Protein AF-0000000066264126 (afdb_homodimer)

Nearest PDB structures (foldseek):
  5tbf-assembly1_A  TM=3.995E-01  e=5.299E+00  Vibrio cholerae

Organism: Lycosa singoriensis (NCBI:txid434756)

Foldseek 3Di:
DPPPPPPPPPPPCVPPPPPQDDDPRHGADEFFDWCQPPQPRHDPQWGWAKDFDDDPRDTDGMITTTHGPPDDDDDDD/DPPPPPPPDDDPCVPPPPPQDDDPRHGADEFFDWCQPPQPRHDPQWGWAKDFDDDPRDTPGMITTTHGPPDDDDDDD

pLDDT: mean 81.31, std 22.81, range [33.41, 98.0]

InterPro domains:
  IPR019553 Spider toxin CSTX, Knottin scaffold [PF10530] (16-76)

Solvent-accessible surface area (backbone atoms only — not comparable to full-atom values): 9080 Å² total; per-residue (Å²): 136,86,78,76,77,74,75,75,74,77,60,76,47,72,46,67,27,68,68,65,41,68,56,97,87,35,76,19,39,43,80,58,33,76,20,69,92,42,56,84,37,36,30,90,76,38,36,54,46,48,24,36,28,27,42,93,90,37,78,77,48,69,51,20,25,10,32,53,62,73,55,44,62,40,67,59,133,128,90,71,80,75,78,80,72,82,94,60,81,50,72,48,64,32,69,69,66,40,67,56,97,87,35,77,20,38,45,80,60,33,77,20,69,90,42,55,83,36,36,30,89,73,38,34,56,45,48,24,37,27,27,41,95,91,36,79,76,48,70,52,21,25,11,32,53,63,72,55,43,61,42,67,58,132

Secondary structure (DSSP, 8-state):
--------------------EEETTEEEB-TT-B-TT-TT-BPTTEEEEEEEEEETTEEEEEEEEEEETTEEEEE--/--------------------EEETTEEEB-TT-B-TT-TT-BPTTEEEEEEEEEETTEEEEEEEEEEETTEEEEE--

Radius of gyration: 21.74 Å; Cα contacts (8 Å, |Δi|>4): 310; chains: 2; bounding box: 27×79×47 Å

Sequence (154 aa):
MKLMIFTGLVLFAIVSL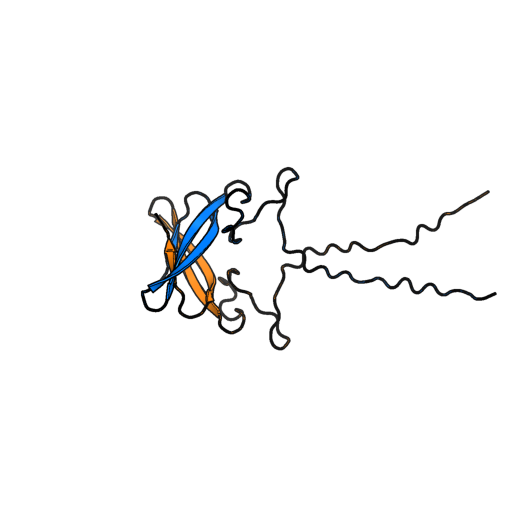IEAQAENGKPCLPEYKVCTHAPGNCCSDLVCDCYGRYKSGAQIGRNCFCLQKGVIYKRENMKLMIFTGLVLFAIVSLIEAQAENGKPCLPEYKVCTHAPGNCCSDLVCDCYGRYKSGAQIGRNCFCLQKGVIYKREN

Structure (mmCIF, N/CA/C/O backbone):
data_AF-0000000066264126-model_v1
#
loop_
_entity.id
_entity.type
_entity.pdbx_description
1 polymer U8-lycotoxin-Ls1o
#
loop_
_atom_site.group_PDB
_atom_site.id
_atom_site.type_symbol
_atom_site.label_atom_id
_atom_site.label_alt_id
_atom_site.label_comp_id
_atom_site.label_asym_id
_atom_site.label_entity_id
_atom_site.label_seq_id
_atom_site.pdbx_PDB_ins_code
_atom_site.Cartn_x
_atom_site.Cartn_y
_atom_site.Cartn_z
_atom_site.occupancy
_atom_site.B_iso_or_equiv
_atom_site.auth_seq_id
_atom_site.auth_comp_id
_atom_site.auth_asym_id
_atom_site.auth_atom_id
_atom_site.pdbx_PDB_model_num
ATOM 1 N N . MET A 1 1 ? -7.297 52.031 30.672 1 35.75 1 MET A N 1
ATOM 2 C CA . MET A 1 1 ? -7.48 51.344 29.406 1 35.75 1 MET A CA 1
ATOM 3 C C . MET A 1 1 ? -6.945 49.906 29.484 1 35.75 1 MET A C 1
ATOM 5 O O . MET A 1 1 ? -6 49.625 30.234 1 35.75 1 MET A O 1
ATOM 9 N N . LYS A 1 2 ? -7.992 48.906 29.25 1 51.97 2 LYS A N 1
ATOM 10 C CA . LYS A 1 2 ? -8.141 47.469 28.984 1 51.97 2 LYS A CA 1
ATOM 11 C C . LYS A 1 2 ? -7.102 46.969 27.969 1 51.97 2 LYS A C 1
ATOM 13 O O . LYS A 1 2 ? -7.16 47.344 26.797 1 51.97 2 LYS A O 1
ATOM 18 N N . LEU A 1 3 ? -5.867 46.938 28.359 1 47.69 3 LEU A N 1
ATOM 19 C CA . LEU A 1 3 ? -4.891 46.25 27.516 1 47.69 3 LEU A CA 1
ATOM 20 C C . LEU A 1 3 ? -5.336 44.812 27.219 1 47.69 3 LEU A C 1
ATOM 22 O O . LEU A 1 3 ? -5.547 44.031 28.141 1 47.69 3 LEU A O 1
ATOM 26 N N . MET A 1 4 ? -6.172 44.688 26.125 1 40.56 4 MET A N 1
ATOM 27 C CA . MET A 1 4 ? -6.598 43.469 25.469 1 40.56 4 MET A CA 1
ATOM 28 C C . MET A 1 4 ? -5.391 42.625 25.047 1 40.56 4 MET A C 1
ATOM 30 O O . MET A 1 4 ? -4.551 43.094 24.281 1 40.56 4 MET A O 1
ATOM 34 N N . ILE A 1 5 ? -4.734 41.906 25.938 1 49.03 5 ILE A N 1
ATOM 35 C CA . ILE A 1 5 ? -3.785 40.844 25.594 1 49.03 5 ILE A CA 1
ATOM 36 C C . ILE A 1 5 ? -4.43 39.875 24.609 1 49.03 5 ILE A C 1
ATOM 38 O O . ILE A 1 5 ? -5.41 39.188 24.953 1 49.03 5 ILE A O 1
ATOM 42 N N . PHE A 1 6 ? -4.57 40.281 23.328 1 42.06 6 PHE A N 1
ATOM 43 C CA . PHE A 1 6 ? -4.949 39.312 22.312 1 42.06 6 PHE A CA 1
ATOM 44 C C . PHE A 1 6 ? -3.979 38.125 22.312 1 42.06 6 PHE A C 1
ATOM 46 O O . PHE A 1 6 ? -2.789 38.312 22.031 1 42.06 6 PHE A O 1
ATOM 53 N N . THR A 1 7 ? -4.07 37.219 23.25 1 46.75 7 THR A N 1
ATOM 54 C CA . THR A 1 7 ? -3.457 35.906 23.078 1 46.75 7 THR A CA 1
ATOM 55 C C . THR A 1 7 ? -3.734 35.312 21.688 1 46.75 7 THR A C 1
ATOM 57 O O . THR A 1 7 ? -4.891 35.25 21.266 1 46.75 7 THR A O 1
ATOM 60 N N . GLY A 1 8 ? -2.994 35.781 20.719 1 40.78 8 GLY A N 1
ATOM 61 C CA . GLY A 1 8 ? -2.891 35.094 19.453 1 40.78 8 GLY A CA 1
ATOM 62 C C . GLY A 1 8 ? -2.83 33.562 19.609 1 40.78 8 GLY A C 1
ATOM 63 O O . GLY A 1 8 ? -1.854 33.031 20.141 1 40.78 8 GLY A O 1
ATOM 64 N N . LEU A 1 9 ? -3.949 32.938 20.016 1 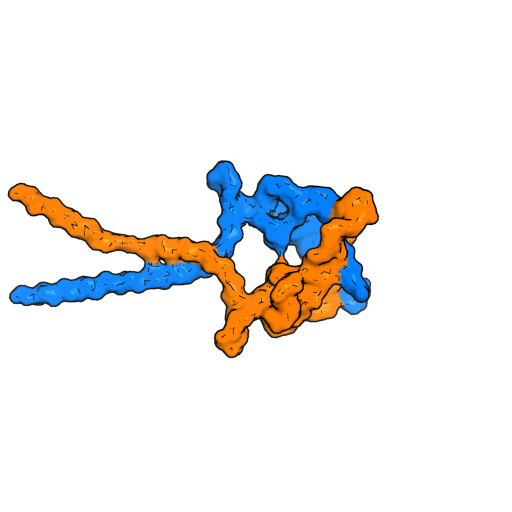43.16 9 LEU A N 1
ATOM 65 C CA . LEU A 1 9 ? -4.051 31.469 19.953 1 43.16 9 LEU A CA 1
ATOM 66 C C . LEU A 1 9 ? -3.541 30.953 18.625 1 43.16 9 LEU A C 1
ATOM 68 O O . LEU A 1 9 ? -4.121 31.234 17.578 1 43.16 9 LEU A O 1
ATOM 72 N N . VAL A 1 10 ? -2.225 30.812 18.453 1 43.12 10 VAL A N 1
ATOM 73 C CA . VAL A 1 10 ? -1.663 29.969 17.406 1 43.12 10 VAL A CA 1
ATOM 74 C C . VAL A 1 10 ? -2.42 28.641 17.344 1 43.12 10 VAL A C 1
ATOM 76 O O . VAL A 1 10 ? -2.357 27.844 18.281 1 43.12 10 VAL A O 1
ATOM 79 N N . LEU A 1 11 ? -3.713 28.562 16.906 1 40.41 11 LEU A N 1
ATOM 80 C CA . LEU A 1 11 ? -4.301 27.281 16.547 1 40.41 11 LEU A CA 1
ATOM 81 C C . LEU A 1 11 ? -3.363 26.484 15.641 1 40.41 11 LEU A C 1
ATOM 83 O O . LEU A 1 11 ? -3.039 26.922 14.531 1 40.41 11 LEU A O 1
ATOM 87 N N . PHE A 1 12 ? -2.463 25.656 16.234 1 40.59 12 PHE A N 1
ATOM 88 C CA . PHE A 1 12 ? -1.687 24.578 15.625 1 40.59 12 PHE A CA 1
ATOM 89 C C . PHE A 1 12 ? -2.574 23.703 14.75 1 40.59 12 PHE A C 1
ATOM 91 O O .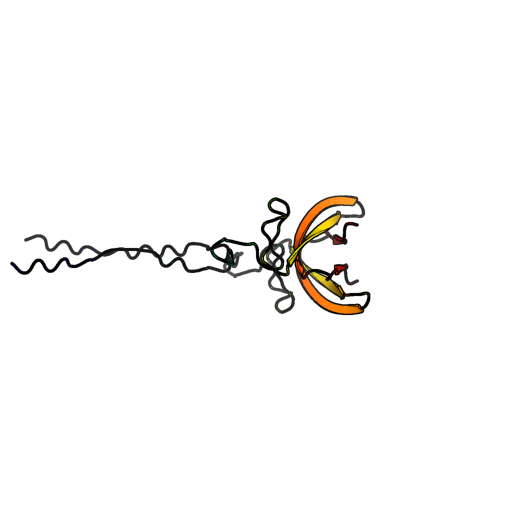 PHE A 1 12 ? -3.312 22.859 15.258 1 40.59 12 PHE A O 1
ATOM 98 N N . ALA A 1 13 ? -3.17 24.203 13.719 1 38.22 13 ALA A N 1
ATOM 99 C CA . ALA A 1 13 ? -3.766 23.281 12.75 1 38.22 13 ALA A CA 1
ATOM 100 C C . ALA A 1 13 ? -2.779 22.188 12.367 1 38.22 13 ALA A C 1
ATOM 102 O O . ALA A 1 13 ? -1.895 22.406 11.539 1 38.22 13 ALA A O 1
ATOM 103 N N . ILE A 1 14 ? -2.328 21.391 13.289 1 41.22 14 ILE A N 1
ATOM 104 C CA . ILE A 1 14 ? -1.631 20.156 12.945 1 41.22 14 ILE A CA 1
ATOM 105 C C . ILE A 1 14 ? -2.428 19.391 11.891 1 41.22 14 ILE A C 1
ATOM 107 O O . ILE A 1 14 ? -3.383 18.688 12.219 1 41.22 14 ILE A O 1
ATOM 111 N N . VAL A 1 15 ? -3.094 19.938 10.836 1 42.69 15 VAL A N 1
ATOM 112 C CA . VAL A 1 15 ? -3.83 19.188 9.836 1 42.69 15 VAL A CA 1
ATOM 113 C C . VAL A 1 15 ? -3.02 17.953 9.422 1 42.69 15 VAL A C 1
ATOM 115 O O . VAL A 1 15 ? -1.788 17.969 9.484 1 42.69 15 VAL A O 1
ATOM 118 N N . SER A 1 16 ? -3.41 16.719 9.641 1 43.97 16 SER A N 1
ATOM 119 C CA . SER A 1 16 ? -3.193 15.383 9.102 1 43.97 16 SER A CA 1
ATOM 120 C C . SER A 1 16 ? -3.049 15.414 7.582 1 43.97 16 SER A C 1
ATOM 122 O O . SER A 1 16 ? -4.035 15.266 6.855 1 43.97 16 SER A O 1
ATOM 124 N N . LEU A 1 17 ? -2.25 16.203 6.902 1 43.84 17 LEU A N 1
ATOM 125 C CA . LEU A 1 17 ? -2.193 16.312 5.445 1 43.84 17 LEU A CA 1
ATOM 126 C C . LE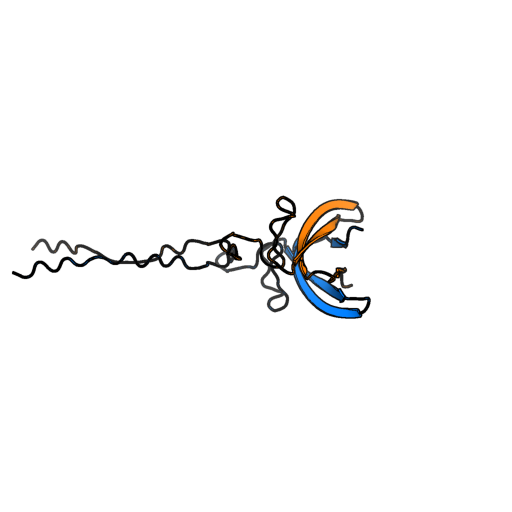U A 1 17 ? -1.866 14.969 4.812 1 43.84 17 LEU A C 1
ATOM 128 O O . LEU A 1 17 ? -0.837 14.367 5.125 1 43.84 17 LEU A O 1
ATOM 132 N N . ILE A 1 18 ? -2.877 14.109 4.57 1 50.56 18 ILE A N 1
ATOM 133 C CA . ILE A 1 18 ? -2.684 13.016 3.625 1 50.56 18 ILE A CA 1
ATOM 134 C C . ILE A 1 18 ? -1.767 13.469 2.492 1 50.56 18 ILE A C 1
ATOM 136 O O . ILE A 1 18 ? -2.033 14.484 1.837 1 50.56 18 ILE A O 1
ATOM 140 N N . GLU A 1 19 ? -0.481 13.234 2.559 1 57.78 19 GLU A N 1
ATOM 141 C CA . GLU A 1 19 ? 0.495 13.727 1.591 1 57.78 19 GLU A CA 1
ATOM 142 C C . GLU A 1 19 ? 0.015 13.508 0.16 1 57.78 19 GLU A C 1
ATOM 144 O O . GLU A 1 19 ? 0.075 12.383 -0.353 1 57.78 19 GLU A O 1
ATOM 149 N N . ALA A 1 20 ? -1.099 14.203 -0.249 1 68.19 20 ALA A N 1
ATOM 150 C CA . ALA A 1 20 ? -1.317 14.266 -1.691 1 68.19 20 ALA A CA 1
ATOM 151 C C . ALA A 1 20 ? -0.122 14.898 -2.398 1 68.19 20 ALA A C 1
ATOM 153 O O . ALA A 1 20 ? 0.32 15.984 -2.031 1 68.19 20 ALA A O 1
ATOM 154 N N . GLN A 1 21 ? 0.655 14.188 -3.119 1 78.19 21 GLN A N 1
ATOM 155 C CA . GLN A 1 21 ? 1.68 14.703 -4.02 1 78.19 21 GLN A CA 1
ATOM 156 C C . GLN A 1 21 ? 1.053 15.414 -5.219 1 78.19 21 GLN A C 1
ATOM 158 O O . GLN A 1 21 ? -0.085 15.117 -5.59 1 78.19 21 GLN A O 1
ATOM 163 N N . ALA A 1 22 ? 1.603 16.516 -5.602 1 86.56 22 ALA A N 1
ATOM 164 C CA . ALA A 1 22 ? 1.075 17.25 -6.75 1 86.56 22 ALA A CA 1
ATOM 165 C C . ALA A 1 22 ? 2.074 17.25 -7.902 1 86.56 22 ALA A C 1
ATOM 167 O O . ALA A 1 22 ? 3.281 17.375 -7.688 1 86.56 22 ALA A O 1
ATOM 168 N N . GLU A 1 23 ? 1.504 17.031 -9.117 1 86.75 23 GLU A N 1
ATOM 169 C CA . GLU A 1 23 ? 2.254 17.125 -10.367 1 86.75 23 GLU A CA 1
ATOM 170 C C . GLU A 1 23 ? 1.569 18.078 -11.352 1 86.75 23 GLU A C 1
ATOM 172 O O . GLU A 1 23 ? 0.395 17.891 -11.68 1 86.75 23 GLU A O 1
ATOM 177 N N . ASN A 1 24 ? 2.408 19.031 -11.867 1 89.44 24 ASN A N 1
ATOM 178 C CA . ASN A 1 24 ? 1.899 20 -12.836 1 89.44 24 ASN A CA 1
ATOM 179 C C . ASN A 1 24 ? 0.662 20.719 -12.312 1 89.44 24 ASN A C 1
ATOM 181 O O . ASN A 1 24 ? -0.324 20.875 -13.031 1 89.44 24 ASN A O 1
ATOM 185 N N . GLY A 1 25 ? 0.591 20.969 -11.016 1 88.06 25 GLY A N 1
ATOM 186 C CA . GLY A 1 25 ? -0.465 21.734 -10.383 1 88.06 25 GLY A CA 1
ATOM 187 C C . GLY A 1 25 ? -1.664 20.906 -9.984 1 88.06 25 GLY A C 1
ATOM 188 O O . GLY A 1 25 ? -2.635 21.406 -9.43 1 88.06 25 GLY A O 1
ATOM 189 N N . LYS A 1 26 ? -1.638 19.812 -10.352 1 91.81 26 LYS A N 1
ATOM 190 C CA . LYS A 1 26 ? -2.768 18.953 -10.008 1 91.81 26 LYS A CA 1
ATOM 191 C C . LYS A 1 26 ? -2.367 17.906 -8.992 1 91.81 26 LYS A C 1
ATOM 193 O O . LYS A 1 26 ? -1.281 17.328 -9.078 1 91.81 26 LYS A O 1
ATOM 198 N N . PRO A 1 27 ? -3.152 17.828 -7.938 1 92.69 27 PRO A N 1
ATOM 199 C CA . PRO A 1 27 ? -2.875 16.719 -7.012 1 92.69 27 PRO A CA 1
ATOM 200 C C . PRO A 1 27 ? -2.939 15.359 -7.688 1 92.69 27 PRO A C 1
ATOM 202 O O . PRO A 1 27 ? -3.766 15.141 -8.578 1 92.69 27 PRO A O 1
ATOM 205 N N . CYS A 1 28 ? -1.941 14.438 -7.387 1 96.19 28 CYS A N 1
ATOM 206 C CA . CYS A 1 28 ? -1.934 13.062 -7.859 1 96.19 28 CYS A CA 1
ATOM 207 C C . CYS A 1 28 ? -1.618 12.094 -6.723 1 96.19 28 CYS A C 1
ATOM 209 O O . CYS A 1 28 ? -1.124 12.508 -5.672 1 96.19 28 CYS A O 1
ATOM 211 N N . LEU A 1 29 ? -2.031 10.859 -6.875 1 94.75 29 LEU A N 1
ATOM 212 C CA . LEU A 1 29 ? -1.742 9.828 -5.887 1 94.75 29 LEU A CA 1
ATOM 213 C C . LEU A 1 29 ? -0.328 9.281 -6.066 1 94.75 29 LEU A C 1
ATOM 215 O O . LEU A 1 29 ? 0.028 8.82 -7.152 1 94.75 29 LEU A O 1
ATOM 219 N N . PRO A 1 30 ? 0.516 9.383 -5 1 94.38 30 PRO A N 1
ATOM 220 C CA . PRO A 1 30 ? 1.879 8.859 -5.09 1 94.38 30 PRO A CA 1
ATOM 221 C C . PRO A 1 30 ? 1.923 7.332 -5.086 1 94.38 30 PRO A C 1
ATOM 223 O O . PRO A 1 30 ? 0.885 6.68 -4.941 1 94.38 30 PRO A O 1
ATOM 226 N N . GLU A 1 31 ? 3.133 6.824 -5.234 1 95.06 31 GLU A N 1
ATOM 227 C CA . GLU A 1 31 ? 3.355 5.383 -5.297 1 95.06 31 GLU A CA 1
ATOM 228 C C . GLU A 1 31 ? 2.83 4.688 -4.043 1 95.06 31 GLU A C 1
ATOM 230 O O . GLU A 1 31 ? 3.006 5.191 -2.93 1 95.06 31 GLU A O 1
ATOM 235 N N . TYR A 1 32 ? 2.164 3.566 -4.211 1 95.81 32 TYR A N 1
ATOM 236 C CA . TYR A 1 32 ? 1.636 2.641 -3.217 1 95.81 32 TYR A CA 1
ATOM 237 C C . TYR A 1 32 ? 0.301 3.131 -2.67 1 95.81 32 TYR A C 1
ATOM 239 O O . TYR A 1 32 ? -0.347 2.436 -1.882 1 95.81 32 TYR A O 1
ATOM 247 N N . LYS A 1 33 ? -0.016 4.316 -3.07 1 94.69 33 LYS A N 1
ATOM 248 C CA . LYS A 1 33 ? -1.319 4.781 -2.607 1 94.69 33 LYS A CA 1
ATOM 249 C C . LYS A 1 33 ? -2.451 4.004 -3.271 1 94.69 33 LYS A C 1
ATOM 251 O O . LYS A 1 33 ? -2.336 3.598 -4.43 1 94.69 33 LYS A O 1
ATOM 256 N N . VAL A 1 34 ? -3.447 3.846 -2.404 1 96.06 34 VAL A N 1
ATOM 257 C CA . VAL A 1 34 ? -4.617 3.137 -2.916 1 96.06 34 VAL A CA 1
ATOM 258 C C . VAL A 1 34 ? -5.324 3.994 -3.963 1 96.06 34 VAL A C 1
ATOM 260 O O . VAL A 1 34 ? -5.555 5.188 -3.744 1 96.06 34 VAL A O 1
ATOM 263 N N . CYS A 1 35 ? -5.629 3.352 -5.082 1 97.12 35 CYS A N 1
ATOM 264 C CA . CYS A 1 35 ? -6.258 4.082 -6.176 1 97.12 35 CYS A CA 1
ATOM 265 C C . CYS A 1 35 ? -7.555 3.406 -6.605 1 97.12 35 CYS A C 1
ATOM 267 O O . CYS A 1 35 ? -8.07 3.676 -7.695 1 97.12 35 CYS A O 1
ATOM 269 N N . THR A 1 36 ? -8.102 2.572 -5.793 1 96.12 36 THR A N 1
ATOM 270 C CA . THR A 1 36 ? -9.289 1.79 -6.121 1 96.12 36 THR A CA 1
ATOM 271 C C . THR A 1 36 ? -10.422 2.697 -6.609 1 96.12 36 THR A C 1
ATOM 273 O O . THR A 1 36 ? -11.109 2.369 -7.574 1 96.12 36 THR A O 1
ATOM 276 N N . HIS A 1 37 ? -10.586 3.891 -6.137 1 95.06 37 HIS A N 1
ATOM 277 C CA . HIS A 1 37 ? -11.688 4.785 -6.465 1 95.06 37 HIS A CA 1
ATOM 278 C C . HIS A 1 37 ? -11.203 5.977 -7.281 1 95.06 37 HIS A C 1
ATOM 280 O O . HIS A 1 37 ? -11.969 6.918 -7.527 1 95.06 37 HIS A O 1
ATOM 286 N N . ALA A 1 38 ? -10.008 5.945 -7.648 1 95.81 38 ALA A N 1
ATOM 287 C CA . ALA A 1 38 ? -9.398 7.023 -8.414 1 95.81 38 ALA A CA 1
ATOM 288 C C . ALA A 1 38 ? -8.281 6.496 -9.32 1 95.81 38 ALA A C 1
ATOM 290 O O . ALA A 1 38 ? -7.145 6.965 -9.25 1 95.81 38 ALA A O 1
ATOM 291 N N . PRO A 1 39 ? -8.594 5.508 -10.188 1 95 39 PRO A N 1
ATOM 292 C CA . PRO A 1 39 ? -7.566 4.82 -10.977 1 95 39 PRO A CA 1
ATOM 293 C C . PRO A 1 39 ? -6.844 5.754 -11.945 1 95 39 PRO A C 1
ATOM 295 O O . PRO A 1 39 ? -5.727 5.461 -12.375 1 95 39 PRO A O 1
ATOM 298 N N . GLY A 1 40 ? -7.25 6.922 -12.234 1 95.62 40 GLY A N 1
ATOM 299 C CA . GLY A 1 40 ? -6.633 7.848 -13.164 1 95.62 40 GLY A CA 1
ATOM 300 C C . GLY A 1 40 ? -5.852 8.961 -12.484 1 95.62 40 GLY A C 1
ATOM 301 O O . GLY A 1 40 ? -5.371 9.883 -13.141 1 95.62 40 GLY A O 1
ATOM 302 N N . ASN A 1 41 ? -5.75 8.82 -11.164 1 96.12 41 ASN A N 1
ATOM 303 C CA . ASN A 1 41 ? -5.172 9.938 -10.414 1 96.12 41 ASN A CA 1
ATOM 304 C C . ASN A 1 41 ? -3.771 9.609 -9.914 1 96.12 41 ASN A C 1
ATOM 306 O O . ASN A 1 41 ? -3.211 10.352 -9.102 1 96.12 41 ASN A O 1
ATOM 310 N N . CYS A 1 42 ? -3.232 8.477 -10.43 1 97.38 42 CYS A N 1
ATOM 311 C CA . CYS A 1 42 ? -1.849 8.203 -10.055 1 97.38 42 CYS A CA 1
ATOM 312 C C . CYS A 1 42 ? -0.903 9.211 -10.703 1 97.38 42 CYS A C 1
ATOM 314 O O . CYS A 1 42 ? -1.13 9.641 -11.836 1 97.38 42 CYS A O 1
ATOM 316 N N . CYS A 1 43 ? 0.106 9.586 -9.867 1 96.88 43 CYS A N 1
ATOM 317 C CA . CYS A 1 43 ? 1.138 10.461 -10.414 1 96.88 43 CYS A CA 1
ATOM 318 C C . CYS A 1 43 ? 1.782 9.836 -11.648 1 96.88 43 CYS A C 1
ATOM 320 O O . CYS A 1 43 ? 1.605 8.641 -11.906 1 96.88 43 CYS A O 1
ATOM 322 N N . SER A 1 44 ? 2.568 10.758 -12.305 1 92.12 44 SER A N 1
ATOM 323 C CA . SER A 1 44 ? 3.205 10.344 -13.547 1 92.12 44 SER A CA 1
ATOM 324 C C . SER A 1 44 ? 4.168 9.188 -13.312 1 92.12 44 SER A C 1
ATOM 326 O O . SER A 1 44 ? 4.719 9.039 -12.219 1 92.12 44 SER A O 1
ATOM 328 N N . ASP A 1 45 ? 4.363 8.203 -14.219 1 94 45 ASP A N 1
ATOM 329 C CA . ASP A 1 45 ? 5.25 7.047 -14.25 1 94 45 ASP A CA 1
ATOM 330 C C . ASP A 1 45 ? 4.641 5.867 -13.492 1 94 45 ASP A C 1
ATOM 332 O O . ASP A 1 45 ? 5.23 4.785 -13.438 1 94 45 ASP A O 1
ATOM 336 N N . LEU A 1 46 ? 3.496 6.246 -12.891 1 97.06 46 LEU A N 1
ATOM 337 C CA . LEU A 1 46 ? 2.803 5.195 -12.156 1 97.06 46 LEU A CA 1
ATOM 338 C C . LEU A 1 46 ? 1.562 4.73 -12.906 1 97.06 46 LEU A C 1
ATOM 340 O O . LEU A 1 46 ? 1.075 5.43 -13.797 1 97.06 46 LEU A O 1
ATOM 344 N N . VAL A 1 47 ? 1.152 3.566 -12.672 1 97.56 47 VAL A N 1
ATOM 345 C CA . VAL A 1 47 ? -0.09 2.994 -13.18 1 97.56 47 VAL A CA 1
ATOM 346 C C . VAL A 1 47 ? -0.922 2.451 -12.016 1 97.56 47 VAL A C 1
ATOM 348 O O . VAL A 1 47 ? -0.375 2.043 -10.992 1 97.56 47 VAL A O 1
ATOM 351 N N . CYS A 1 48 ? -2.197 2.607 -12.141 1 97.38 48 CYS A N 1
ATOM 352 C CA . CYS A 1 48 ? -3.082 1.983 -11.164 1 97.38 48 CYS A CA 1
ATOM 353 C C . CYS A 1 48 ? -3.254 0.498 -11.453 1 97.38 48 CYS A C 1
ATOM 355 O O . CYS A 1 48 ? -3.924 0.122 -12.414 1 97.38 48 CYS A O 1
ATOM 357 N N . ASP A 1 49 ? -2.65 -0.388 -10.633 1 96.69 49 ASP A N 1
ATOM 358 C CA . ASP A 1 49 ? -2.705 -1.84 -10.773 1 96.69 49 ASP A CA 1
ATOM 359 C C . ASP A 1 49 ? -3.498 -2.475 -9.641 1 96.69 49 ASP A C 1
ATOM 361 O O . ASP A 1 49 ? -3.404 -2.039 -8.492 1 96.69 49 ASP A O 1
ATOM 365 N N . CYS A 1 50 ? -4.242 -3.469 -10.047 1 97.62 50 CYS A N 1
ATOM 366 C CA . CYS A 1 50 ? -5.156 -4.051 -9.07 1 97.62 50 CYS A CA 1
ATOM 367 C C . CYS A 1 50 ? -4.707 -5.453 -8.672 1 97.62 50 CYS A C 1
ATOM 369 O O . CYS A 1 50 ? -4.145 -6.184 -9.484 1 97.62 50 CYS A O 1
ATOM 371 N N . TYR A 1 51 ? -5.047 -5.75 -7.512 1 97.12 51 TYR A N 1
ATOM 372 C CA . TYR A 1 51 ? -4.789 -7.051 -6.91 1 97.12 51 TYR A CA 1
ATOM 373 C C . TYR A 1 51 ? -6.023 -7.578 -6.195 1 97.12 51 TYR A C 1
ATOM 375 O O . TYR A 1 51 ? -6.711 -6.832 -5.496 1 97.12 51 TYR A O 1
ATOM 383 N N . GLY A 1 52 ? -6.27 -8.898 -6.449 1 97.31 52 GLY A N 1
ATOM 384 C CA . GLY A 1 52 ? -7.301 -9.547 -5.652 1 97.31 52 GLY A CA 1
ATOM 385 C C . GLY A 1 52 ? -6.871 -9.812 -4.223 1 97.31 52 GLY A C 1
ATOM 386 O O . GLY A 1 52 ? -5.703 -10.102 -3.963 1 97.31 52 GLY A O 1
ATOM 387 N N . ARG A 1 53 ? -7.812 -9.625 -3.324 1 96.5 53 ARG A N 1
ATOM 388 C CA . ARG A 1 53 ? -7.598 -9.938 -1.915 1 96.5 53 ARG A CA 1
ATOM 389 C C . ARG A 1 53 ? -8.211 -11.289 -1.552 1 96.5 53 ARG A C 1
ATOM 391 O O . ARG A 1 53 ? -9.375 -11.547 -1.851 1 96.5 53 ARG A O 1
ATOM 398 N N . TYR A 1 54 ? -7.395 -12.094 -0.935 1 97.06 54 TYR A N 1
ATOM 399 C CA . TYR A 1 54 ? -7.84 -13.445 -0.612 1 97.06 54 TYR A CA 1
ATOM 400 C C . TYR A 1 54 ? -7.641 -13.75 0.868 1 97.06 54 TYR A C 1
ATOM 402 O O . TYR A 1 54 ? -6.621 -13.375 1.451 1 97.06 54 TYR A O 1
ATOM 410 N N . LYS A 1 55 ? -8.578 -14.352 1.403 1 95.88 55 LYS A N 1
ATOM 411 C CA . LYS A 1 55 ? -8.5 -14.867 2.766 1 95.88 55 LYS A CA 1
ATOM 412 C C . LYS A 1 55 ? -9.047 -16.297 2.844 1 95.88 55 LYS A C 1
ATOM 414 O O . LYS A 1 55 ? -10.133 -16.578 2.33 1 95.88 55 LYS A O 1
ATOM 419 N N . SER A 1 56 ? -8.234 -17.172 3.457 1 95.56 56 SER A N 1
ATOM 420 C CA . SER A 1 56 ? -8.641 -18.578 3.592 1 95.56 56 SER A CA 1
ATOM 421 C C . SER A 1 56 ? -9.023 -19.172 2.242 1 95.56 56 SER A C 1
ATOM 423 O O . SER A 1 56 ? -10.023 -19.875 2.133 1 95.56 56 SER A O 1
ATOM 425 N N . GLY A 1 57 ? -8.312 -18.734 1.109 1 93.31 57 GLY A N 1
ATOM 426 C CA . GLY A 1 57 ? -8.484 -19.312 -0.214 1 93.31 57 GLY A CA 1
ATOM 427 C C . GLY A 1 57 ? -9.594 -18.656 -1.01 1 93.31 57 GLY A C 1
ATOM 428 O O . GLY A 1 57 ? -9.781 -18.938 -2.193 1 93.31 57 GLY A O 1
ATOM 429 N N . ALA A 1 58 ? -10.344 -17.766 -0.33 1 97.56 58 ALA A N 1
ATOM 430 C CA . ALA A 1 58 ? -11.469 -17.109 -1.006 1 97.56 58 ALA A CA 1
ATOM 431 C C . ALA A 1 58 ? -11.172 -15.641 -1.264 1 97.56 58 ALA A C 1
ATOM 433 O O . ALA A 1 58 ? -10.602 -14.953 -0.41 1 97.56 58 ALA A O 1
ATOM 434 N N . GLN A 1 59 ? -11.633 -15.25 -2.445 1 96.31 59 GLN A N 1
ATOM 435 C CA . GLN A 1 59 ? -11.492 -13.828 -2.736 1 96.31 59 GLN A CA 1
ATOM 436 C C . GLN A 1 59 ? -12.453 -13 -1.892 1 96.31 59 GLN A C 1
ATOM 438 O O . GLN A 1 59 ? -13.656 -13.273 -1.857 1 96.31 59 GLN A O 1
ATOM 443 N N . ILE A 1 60 ? -11.938 -12.016 -1.239 1 97.38 60 ILE A N 1
ATOM 444 C CA . ILE A 1 60 ? -12.766 -11.203 -0.358 1 97.38 60 ILE A CA 1
ATOM 445 C C . ILE A 1 60 ? -12.867 -9.781 -0.91 1 97.38 60 ILE A C 1
ATOM 447 O O . ILE A 1 60 ? -13.602 -8.945 -0.368 1 97.38 60 ILE A O 1
ATOM 451 N N . GLY A 1 61 ? -12.117 -9.445 -1.903 1 96.31 61 GLY A N 1
ATOM 452 C CA . GLY A 1 61 ? -12.164 -8.117 -2.49 1 96.31 61 GLY A CA 1
ATOM 453 C C . GLY A 1 61 ? -10.977 -7.816 -3.387 1 96.31 61 GLY A C 1
ATOM 454 O O . GLY A 1 61 ? -10.312 -8.734 -3.869 1 96.31 61 GLY A O 1
ATOM 455 N N . ARG A 1 62 ? -10.906 -6.648 -3.736 1 95.62 62 ARG A N 1
ATOM 456 C CA . ARG A 1 62 ? -9.781 -6.164 -4.531 1 95.62 62 ARG A CA 1
ATOM 457 C C . ARG A 1 62 ? -9.359 -4.77 -4.086 1 95.62 62 ARG A C 1
ATOM 459 O O . ARG A 1 62 ? -10.133 -4.051 -3.459 1 95.62 62 ARG A O 1
ATOM 466 N N . ASN A 1 63 ? -8.125 -4.547 -4.203 1 96.38 63 ASN A N 1
ATOM 467 C CA . ASN A 1 63 ? -7.551 -3.217 -4.023 1 96.38 63 ASN A CA 1
ATOM 468 C C . ASN A 1 63 ? -6.551 -2.883 -5.125 1 96.38 63 ASN A C 1
ATOM 470 O O . ASN A 1 63 ? -5.895 -3.775 -5.664 1 96.38 63 ASN A O 1
ATOM 474 N N . CYS A 1 64 ? -6.602 -1.61 -5.406 1 97.94 64 CYS A N 1
ATOM 475 C CA . CYS A 1 64 ? -5.68 -1.159 -6.445 1 97.94 64 CYS A CA 1
ATOM 476 C C . CYS A 1 64 ? -4.688 -0.145 -5.887 1 97.94 64 CYS A C 1
ATOM 478 O O . CYS A 1 64 ? -5.016 0.612 -4.973 1 97.94 64 CYS A O 1
ATOM 480 N N . PHE A 1 65 ? -3.51 -0.182 -6.418 1 97.56 65 PHE A N 1
ATOM 481 C CA . PHE A 1 65 ? -2.43 0.678 -5.945 1 97.56 65 PHE A CA 1
ATOM 482 C C . PHE A 1 65 ? -1.749 1.382 -7.113 1 97.56 65 PHE A C 1
ATOM 484 O O . PHE A 1 65 ? -1.639 0.82 -8.203 1 97.56 65 PHE A O 1
ATOM 491 N N . CYS A 1 66 ? -1.407 2.656 -6.789 1 97.88 66 CYS A N 1
ATOM 492 C CA . CYS A 1 66 ? -0.491 3.291 -7.73 1 97.88 66 CYS A CA 1
ATOM 493 C C . CYS A 1 66 ? 0.898 2.672 -7.641 1 97.88 66 CYS A C 1
ATOM 495 O O . CYS A 1 66 ? 1.564 2.779 -6.609 1 97.88 66 CYS A O 1
ATOM 497 N N . LEU A 1 67 ? 1.274 2.021 -8.734 1 97.94 67 LEU A N 1
ATOM 498 C CA . LEU A 1 67 ? 2.551 1.313 -8.766 1 97.94 67 LEU A CA 1
ATOM 499 C C . LEU A 1 67 ? 3.352 1.692 -10.008 1 97.94 67 LEU A C 1
ATOM 501 O O . LEU A 1 67 ? 2.783 2.148 -11 1 97.94 67 LEU A O 1
ATOM 505 N N . GLN A 1 68 ? 4.629 1.502 -9.906 1 97.06 68 GLN A N 1
ATOM 506 C CA . GLN A 1 68 ? 5.5 1.768 -11.047 1 97.06 68 GLN A CA 1
ATOM 507 C C . GLN A 1 68 ? 5.074 0.954 -12.266 1 97.06 68 GLN A C 1
ATOM 509 O O . GLN A 1 68 ? 4.848 -0.253 -12.164 1 97.06 68 GLN A O 1
ATOM 514 N N . LYS A 1 69 ? 4.996 1.695 -13.383 1 96.19 69 LYS A N 1
ATOM 515 C CA . LYS A 1 69 ? 4.625 1.028 -14.633 1 96.19 69 LYS A CA 1
ATOM 516 C C . LYS A 1 69 ? 5.551 -0.15 -14.914 1 96.19 69 LYS A C 1
ATOM 518 O O . LYS A 1 69 ? 6.773 -0.02 -14.836 1 96.19 69 LYS A O 1
ATOM 523 N N . GLY A 1 70 ? 4.969 -1.286 -15.18 1 94.69 70 GLY A N 1
ATOM 524 C CA . GLY A 1 70 ? 5.742 -2.453 -15.586 1 94.69 70 GLY A CA 1
ATOM 525 C C . GLY A 1 70 ? 6.207 -3.291 -14.406 1 94.69 70 GLY A C 1
ATOM 526 O O . GLY A 1 70 ? 6.789 -4.359 -14.594 1 94.69 70 GLY A O 1
ATOM 527 N N . VAL A 1 71 ? 5.984 -2.822 -13.227 1 95.75 71 VAL A N 1
ATOM 528 C CA . VAL A 1 71 ? 6.402 -3.576 -12.047 1 95.75 71 VAL A CA 1
ATOM 529 C C . VAL A 1 71 ? 5.211 -4.352 -11.484 1 95.75 71 VAL A C 1
ATOM 531 O O . VAL A 1 71 ? 4.133 -3.791 -11.289 1 95.75 71 VAL A O 1
ATOM 534 N N . ILE A 1 72 ? 5.473 -5.617 -11.297 1 96.12 72 ILE A N 1
ATOM 535 C CA . ILE A 1 72 ? 4.441 -6.496 -10.758 1 96.12 72 ILE A CA 1
ATOM 536 C C . ILE A 1 72 ? 4.863 -6.996 -9.375 1 96.12 72 ILE A C 1
ATOM 538 O O . ILE A 1 72 ? 6.047 -7.219 -9.125 1 96.12 72 ILE A O 1
ATOM 542 N N . TYR A 1 73 ? 3.922 -7.148 -8.523 1 96 73 TYR A N 1
ATOM 543 C CA . TYR A 1 73 ? 4.168 -7.633 -7.168 1 96 73 TYR A CA 1
ATOM 544 C C . TYR A 1 73 ? 3.627 -9.047 -6.988 1 96 73 TYR A C 1
ATOM 546 O O . TYR A 1 73 ? 2.488 -9.336 -7.359 1 96 73 TYR A O 1
ATOM 554 N N . LYS A 1 74 ? 4.512 -9.938 -6.406 1 94.81 74 LYS A N 1
ATOM 555 C CA . LYS A 1 74 ? 4.129 -11.312 -6.082 1 94.81 74 LYS A CA 1
ATOM 556 C C . LYS A 1 74 ? 4.477 -11.648 -4.637 1 94.81 74 LYS A C 1
ATOM 558 O O . LYS A 1 74 ? 5.574 -11.344 -4.168 1 94.81 74 LYS A O 1
ATOM 563 N N . ARG A 1 75 ? 3.42 -12.188 -3.963 1 92.69 75 ARG A N 1
ATOM 564 C CA . ARG A 1 75 ? 3.648 -12.516 -2.561 1 92.69 75 ARG A CA 1
ATOM 565 C C . ARG A 1 75 ? 4.852 -13.438 -2.406 1 92.69 75 ARG A C 1
ATOM 567 O O . ARG A 1 75 ? 5.031 -14.375 -3.189 1 92.69 75 ARG A O 1
ATOM 574 N N . GLU A 1 76 ? 5.672 -13.023 -1.388 1 84.56 76 GLU A N 1
ATOM 575 C CA . GLU A 1 76 ? 6.785 -13.914 -1.077 1 84.56 76 GLU A CA 1
ATOM 576 C C . GLU A 1 76 ? 6.398 -14.922 -0.003 1 84.56 76 GLU A C 1
ATOM 578 O O . GLU A 1 76 ? 5.57 -14.633 0.863 1 84.56 76 GLU A O 1
ATOM 583 N N . ASN A 1 77 ? 6.562 -16.219 -0.17 1 67.25 77 ASN A N 1
ATOM 584 C CA . ASN A 1 77 ? 6.371 -17.281 0.817 1 67.25 77 ASN A CA 1
ATOM 585 C C . ASN A 1 77 ? 7.547 -17.375 1.782 1 67.25 77 ASN 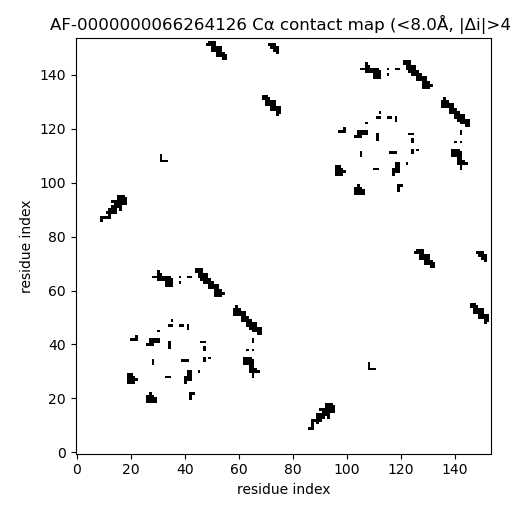A C 1
ATOM 587 O O . ASN A 1 77 ? 8.68 -17.047 1.418 1 67.25 77 ASN A O 1
ATOM 591 N N . MET B 1 1 ? -0.608 60.438 10.062 1 33.41 1 MET B N 1
ATOM 592 C CA . MET B 1 1 ? -0.846 59.531 8.938 1 33.41 1 MET B CA 1
ATOM 593 C C . MET B 1 1 ? -0.419 58.125 9.273 1 33.41 1 MET B C 1
ATOM 595 O O . MET B 1 1 ? -0.682 57.188 8.508 1 33.41 1 MET B O 1
ATOM 599 N N . LYS B 1 2 ? 0.723 57.75 9.953 1 49 2 LYS B N 1
ATOM 600 C CA . LYS B 1 2 ? 1.286 56.406 9.766 1 49 2 LYS B CA 1
ATOM 601 C C . LYS B 1 2 ? 0.411 55.344 10.422 1 49 2 LYS B C 1
ATOM 603 O O . LYS B 1 2 ? 0.163 55.406 11.625 1 49 2 LYS B O 1
ATOM 608 N N . LEU B 1 3 ? -0.457 54.688 9.633 1 41.72 3 LEU B N 1
ATOM 609 C CA . LEU B 1 3 ? -1.331 53.531 9.602 1 41.72 3 LEU B CA 1
ATOM 610 C C 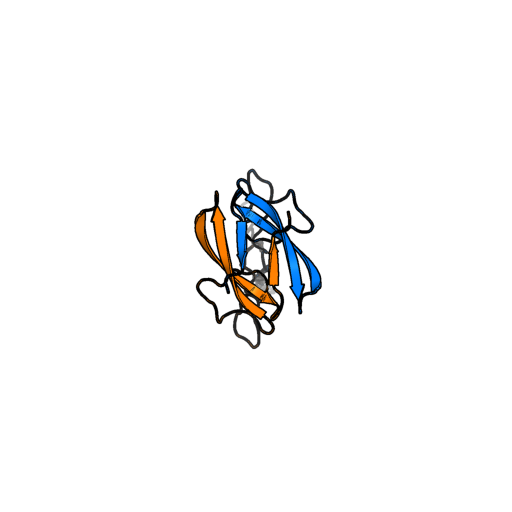. LEU B 1 3 ? -0.538 52.25 9.844 1 41.72 3 LEU B C 1
ATOM 612 O O . LEU B 1 3 ? -0.074 51.625 8.898 1 41.72 3 LEU B O 1
ATOM 616 N N . MET B 1 4 ? 0.459 52.281 10.57 1 42.66 4 MET B N 1
ATOM 617 C CA . MET B 1 4 ? 1.065 50.938 10.484 1 42.66 4 MET B CA 1
ATOM 618 C C . MET B 1 4 ? 0.079 49.875 10.922 1 42.66 4 MET B C 1
ATOM 620 O O . MET B 1 4 ? -0.527 49.969 11.984 1 42.66 4 MET B O 1
ATOM 624 N N . ILE B 1 5 ? -0.613 49.188 9.953 1 42.22 5 ILE B N 1
ATOM 625 C CA . ILE B 1 5 ? -1.416 47.969 9.898 1 42.22 5 ILE B CA 1
ATOM 626 C C . ILE B 1 5 ? -0.626 46.812 10.5 1 42.22 5 ILE B C 1
ATOM 628 O O . ILE B 1 5 ? 0.412 46.406 9.961 1 42.22 5 ILE B O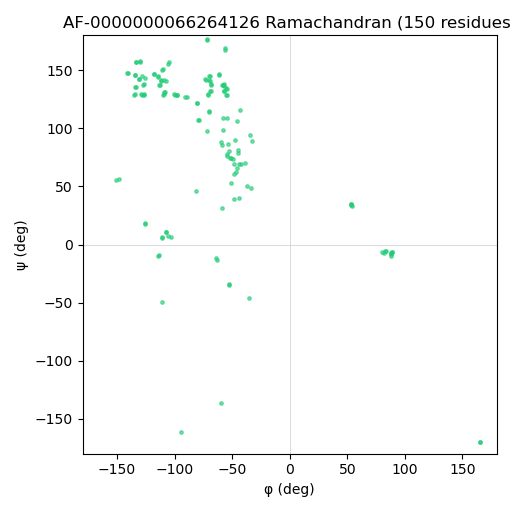 1
ATOM 632 N N . PHE B 1 6 ? -0.465 46.719 11.727 1 43.91 6 PHE B N 1
ATOM 633 C CA . PHE B 1 6 ? 0.047 45.469 12.289 1 43.91 6 PHE B CA 1
ATOM 634 C C . PHE B 1 6 ? -0.777 44.281 11.812 1 43.91 6 PHE B C 1
ATOM 636 O O . PHE B 1 6 ? -1.939 44.125 12.195 1 43.91 6 PHE B O 1
ATOM 643 N N . THR B 1 7 ? -0.498 43.781 10.523 1 42.84 7 THR B N 1
ATOM 644 C CA . THR B 1 7 ? -1.021 42.5 10.062 1 42.84 7 THR B CA 1
ATOM 645 C C . THR B 1 7 ? -0.75 41.406 11.094 1 42.84 7 THR B C 1
ATOM 647 O O . THR B 1 7 ? 0.406 41.062 11.359 1 42.84 7 THR B O 1
ATOM 650 N N . GLY B 1 8 ? -1.37 41.344 12.109 1 34.53 8 GLY B N 1
ATOM 651 C CA . GLY B 1 8 ? -1.416 40.219 13.023 1 34.53 8 GLY B CA 1
ATOM 652 C C . GLY B 1 8 ? -1.353 38.875 12.312 1 34.53 8 GLY B C 1
ATOM 653 O O . GLY B 1 8 ? -1.188 37.812 12.945 1 34.53 8 GLY B O 1
ATOM 654 N N . LEU B 1 9 ? -2.182 38.656 11.148 1 35.97 9 LEU B N 1
ATOM 655 C CA . LEU B 1 9 ? -2.996 37.438 11.227 1 35.97 9 LEU B CA 1
ATOM 656 C C . LEU B 1 9 ? -2.119 36.219 11.367 1 35.97 9 LEU B C 1
ATOM 658 O O . LEU B 1 9 ? -0.909 36.281 11.133 1 35.97 9 LEU B O 1
ATOM 662 N N . VAL B 1 10 ? -2.578 35.031 10.469 1 35.19 10 VAL B N 1
ATOM 663 C CA . VAL B 1 10 ? -3.119 33.656 10.562 1 35.19 10 VAL B CA 1
ATOM 664 C C . VAL B 1 10 ? -1.982 32.656 10.492 1 35.19 10 VAL B C 1
ATOM 666 O O . VAL B 1 10 ? -0.881 32.969 10.039 1 35.19 10 VAL B O 1
ATOM 669 N N . LEU B 1 11 ? -2.451 31.188 10.117 1 34.06 11 LEU B N 1
ATOM 670 C CA . LEU B 1 11 ? -2.77 29.797 10.469 1 34.06 11 LEU B CA 1
ATOM 671 C C . LEU B 1 11 ? -1.736 28.844 9.891 1 34.06 11 LEU B C 1
ATOM 673 O O . LEU B 1 11 ? -1.604 27.703 10.359 1 34.06 11 LEU B O 1
ATOM 677 N N . PHE B 1 12 ? -1.339 28.922 8.5 1 38.88 12 PHE B N 1
ATOM 678 C CA . PHE B 1 12 ? -1.543 27.688 7.734 1 38.88 12 PHE B CA 1
ATOM 679 C C . PHE B 1 12 ? -0.403 26.719 7.973 1 38.88 12 PHE B C 1
ATOM 681 O O . PHE B 1 12 ? 0.621 26.766 7.285 1 38.88 12 PHE B O 1
ATOM 688 N N . ALA B 1 13 ? -0.001 26.5 9.039 1 38.12 13 ALA B N 1
ATOM 689 C CA . ALA B 1 13 ? 0.931 25.391 9.117 1 38.12 13 ALA B CA 1
ATOM 690 C C . ALA B 1 13 ? 0.362 24.141 8.438 1 38.12 13 ALA B C 1
ATOM 692 O O . ALA B 1 13 ? -0.402 23.391 9.039 1 38.12 13 ALA B O 1
ATOM 693 N N . ILE B 1 14 ? -0.089 24.156 7.191 1 40 14 ILE B N 1
ATOM 694 C CA . ILE B 1 14 ? -0.435 22.969 6.426 1 40 14 ILE B CA 1
ATOM 695 C C . ILE B 1 14 ? 0.645 21.906 6.613 1 40 14 ILE B C 1
ATOM 697 O O . ILE B 1 14 ? 1.686 21.938 5.953 1 40 14 ILE B O 1
ATOM 701 N N . VAL B 1 15 ? 1.272 21.609 7.715 1 42.06 15 VAL B N 1
ATOM 702 C CA . VAL B 1 15 ? 2.256 20.531 7.809 1 42.06 15 VAL B CA 1
ATOM 703 C C . VAL B 1 15 ? 1.723 19.281 7.113 1 42.06 15 VAL B C 1
ATOM 705 O O . VAL B 1 15 ? 0.511 19.062 7.07 1 42.06 15 VAL B O 1
ATOM 708 N N . SER B 1 16 ? 2.096 18.797 5.984 1 42.38 16 SER B N 1
ATOM 709 C CA . SER B 1 16 ? 2.068 17.531 5.266 1 42.38 16 SER B CA 1
ATOM 710 C C . SER B 1 16 ? 2.213 16.344 6.223 1 42.38 16 SER B C 1
ATOM 712 O O . SER B 1 16 ? 3.324 15.883 6.477 1 42.38 16 SER B O 1
ATOM 714 N N . LEU B 1 17 ? 1.518 16.156 7.363 1 43.69 17 LEU B N 1
ATOM 715 C CA . LEU B 1 17 ? 1.717 15.086 8.328 1 43.69 17 LEU B CA 1
ATOM 716 C C . LEU B 1 17 ? 1.525 13.719 7.676 1 43.69 17 LEU B C 1
ATOM 718 O O . LEU B 1 17 ? 0.486 13.461 7.066 1 43.69 17 LEU B O 1
ATOM 722 N N . ILE B 1 18 ? 2.572 13.117 7.105 1 50.81 18 ILE B N 1
ATOM 723 C CA . ILE B 1 18 ? 2.514 11.68 6.879 1 50.81 18 ILE B CA 1
ATOM 724 C C . ILE B 1 18 ? 1.692 11.016 7.98 1 50.81 18 ILE B C 1
ATOM 726 O O . ILE B 1 18 ? 2.031 11.117 9.164 1 50.81 18 ILE B O 1
ATOM 730 N N . GLU B 1 19 ? 0.378 10.883 7.816 1 58.03 19 GLU B N 1
ATOM 731 C CA . GLU B 1 19 ? -0.516 10.414 8.875 1 58.03 19 GLU B CA 1
ATOM 732 C C . GLU B 1 19 ? 0.029 9.156 9.539 1 58.03 19 GLU B C 1
ATOM 734 O O . GLU B 1 19 ? 0.001 8.07 8.945 1 58.03 19 GLU B O 1
ATOM 739 N N . ALA B 1 20 ? 1.166 9.297 10.305 1 68.69 20 ALA B N 1
ATOM 740 C CA . ALA B 1 20 ? 1.427 8.211 11.242 1 68.69 20 ALA B CA 1
ATOM 741 C C . ALA B 1 20 ? 0.224 7.969 12.148 1 68.69 20 ALA B C 1
ATOM 743 O O . ALA B 1 20 ? -0.311 8.906 12.742 1 68.69 20 ALA B O 1
ATOM 744 N N . GLN B 1 21 ? -0.481 6.906 11.984 1 78.25 21 GLN B N 1
ATOM 745 C CA . GLN B 1 21 ? -1.507 6.477 12.93 1 78.25 21 GLN B CA 1
ATOM 746 C C . GLN B 1 21 ? -0.887 6.035 14.25 1 78.25 21 GLN B C 1
ATOM 748 O O . GLN B 1 21 ? 0.27 5.613 14.297 1 78.25 21 GLN B O 1
ATOM 753 N N . ALA B 1 22 ? -1.471 6.422 15.344 1 86.5 22 ALA B N 1
ATOM 754 C CA . ALA B 1 22 ? -0.958 6.023 16.656 1 86.5 22 ALA B CA 1
ATOM 755 C C . ALA B 1 22 ? -1.935 5.094 17.359 1 86.5 22 ALA B C 1
ATOM 757 O O . ALA B 1 22 ? -3.15 5.293 17.297 1 86.5 22 ALA B O 1
ATOM 758 N N . GLU B 1 23 ? -1.312 4.023 17.984 1 86.25 23 GLU B N 1
ATOM 759 C CA . GLU B 1 23 ? -2.045 3.086 18.844 1 86.25 23 GLU B CA 1
ATOM 760 C C . GLU B 1 23 ? -1.388 2.951 20.203 1 86.25 23 GLU B C 1
ATOM 762 O O . GLU B 1 23 ? -0.201 2.631 20.312 1 86.25 23 GLU B O 1
ATOM 767 N N . ASN B 1 24 ? -2.246 3.115 21.25 1 89.38 24 ASN B N 1
ATOM 768 C CA . ASN B 1 24 ? -1.765 2.996 22.625 1 89.38 24 ASN B CA 1
ATOM 769 C C . ASN B 1 24 ? -0.581 3.922 22.891 1 89.38 24 ASN B C 1
ATOM 771 O O . ASN B 1 24 ? 0.407 3.514 23.5 1 89.38 24 ASN B O 1
ATOM 775 N N . GLY B 1 25 ? -0.576 5.074 22.25 1 88.56 25 GLY B N 1
ATOM 776 C CA . GLY B 1 25 ? 0.426 6.102 22.484 1 88.56 25 GLY B CA 1
ATOM 777 C C . GLY B 1 25 ? 1.66 5.938 21.609 1 88.56 25 GLY B C 1
ATOM 778 O O . GLY B 1 25 ? 2.584 6.75 21.672 1 88.56 25 GLY B O 1
ATOM 779 N N . LYS B 1 26 ? 1.721 4.969 21 1 91.62 26 LYS B N 1
ATOM 780 C CA . LYS B 1 26 ? 2.885 4.746 20.156 1 91.62 26 LYS B CA 1
ATOM 781 C C . LYS B 1 26 ? 2.512 4.852 18.672 1 91.62 26 LYS B C 1
ATOM 783 O O . LYS B 1 26 ? 1.466 4.352 18.25 1 91.62 26 LYS B O 1
ATOM 788 N N . PRO B 1 27 ? 3.271 5.633 17.969 1 92.81 27 PRO B N 1
ATOM 789 C CA . PRO B 1 27 ? 3.025 5.648 16.531 1 92.81 27 PRO B CA 1
ATOM 790 C C . PRO B 1 27 ? 3.174 4.266 15.891 1 92.81 27 PRO B C 1
ATOM 792 O O . PRO B 1 27 ? 4.027 3.48 16.312 1 92.81 27 PRO B O 1
ATOM 795 N N . CYS B 1 28 ? 2.223 3.887 14.961 1 96.31 28 CYS B N 1
ATOM 796 C CA . CYS B 1 28 ? 2.291 2.652 14.188 1 96.31 28 CYS B CA 1
ATOM 797 C C . CYS B 1 28 ? 1.999 2.914 12.719 1 96.31 28 CYS B C 1
ATOM 799 O O . CYS B 1 28 ? 1.472 3.969 12.359 1 96.31 28 CYS B O 1
ATOM 801 N N . LEU B 1 29 ? 2.465 2.045 11.867 1 94.69 29 LEU B N 1
ATOM 802 C CA . LEU B 1 29 ? 2.201 2.145 10.438 1 94.69 29 LEU B CA 1
ATOM 803 C C . LEU B 1 29 ? 0.818 1.598 10.102 1 94.69 29 LEU B C 1
ATOM 805 O O . LEU B 1 29 ? 0.507 0.447 10.414 1 94.69 29 LEU B O 1
ATOM 809 N N . PRO B 1 30 ? -0.058 2.459 9.492 1 94.38 30 PRO B N 1
ATOM 810 C CA . PRO B 1 30 ? -1.394 1.996 9.109 1 94.38 30 PRO B CA 1
ATOM 811 C C . PRO B 1 30 ? -1.369 1.036 7.922 1 94.38 30 PRO B C 1
ATOM 813 O O . PRO B 1 30 ? -0.307 0.791 7.344 1 94.38 30 PRO B O 1
ATOM 816 N N . GLU B 1 31 ? -2.549 0.53 7.602 1 95.19 31 GLU B N 1
ATOM 817 C CA . GLU B 1 31 ? -2.707 -0.43 6.516 1 95.19 31 GLU B CA 1
ATOM 818 C C . GLU B 1 31 ? -2.18 0.134 5.199 1 95.19 31 GLU B C 1
ATOM 820 O O . GLU B 1 31 ? -2.406 1.305 4.887 1 95.19 31 GLU B O 1
ATOM 825 N N . TYR B 1 32 ? -1.466 -0.673 4.41 1 95.94 32 TYR B N 1
ATOM 826 C CA . TYR B 1 32 ? -0.919 -0.453 3.076 1 95.94 32 TYR B CA 1
ATOM 827 C C . TYR B 1 32 ? 0.375 0.349 3.143 1 95.94 32 TYR B C 1
ATOM 829 O O . TYR B 1 32 ? 1.035 0.558 2.121 1 95.94 32 TYR B O 1
ATOM 837 N N . LYS B 1 33 ? 0.671 0.794 4.34 1 94.88 33 LYS B N 1
ATOM 838 C CA . LYS B 1 33 ? 1.94 1.509 4.438 1 94.88 33 LYS B CA 1
ATOM 839 C C . LYS B 1 33 ? 3.121 0.556 4.266 1 94.88 33 LYS B C 1
ATOM 841 O O . LYS B 1 33 ? 3.053 -0.604 4.676 1 94.88 33 LYS B O 1
ATOM 846 N N . VAL B 1 34 ? 4.105 1.173 3.635 1 96.06 34 VAL B N 1
ATOM 847 C CA . VAL B 1 34 ? 5.316 0.388 3.43 1 96.06 34 VAL B CA 1
ATOM 848 C C . VAL B 1 34 ? 6.008 0.145 4.77 1 96.06 34 VAL B C 1
ATOM 850 O O . VAL B 1 34 ? 6.184 1.072 5.562 1 96.06 34 VAL B O 1
ATOM 853 N N . CYS B 1 35 ? 6.371 -1.11 4.977 1 97.25 35 CYS B N 1
ATOM 854 C CA . CYS B 1 35 ? 6.988 -1.478 6.246 1 97.25 35 CYS B CA 1
ATOM 855 C C . CYS B 1 35 ? 8.32 -2.18 6.02 1 97.25 35 CYS B C 1
ATOM 857 O O . CYS B 1 35 ? 8.844 -2.834 6.926 1 97.25 35 CYS B O 1
ATOM 859 N N . THR B 1 36 ? 8.891 -2.053 4.875 1 96.19 36 THR B N 1
ATOM 860 C CA . THR B 1 36 ? 10.117 -2.746 4.5 1 96.19 36 THR B CA 1
ATOM 861 C C . THR B 1 36 ? 11.211 -2.51 5.539 1 96.19 36 THR B C 1
ATOM 863 O O . THR B 1 36 ? 11.938 -3.438 5.906 1 96.19 36 THR B O 1
ATOM 866 N N . HIS B 1 37 ? 11.328 -1.386 6.176 1 95.25 37 HIS B N 1
ATOM 867 C CA . HIS B 1 37 ? 12.398 -1.034 7.102 1 95.25 37 HIS B CA 1
ATOM 868 C C . HIS B 1 37 ? 11.883 -0.937 8.531 1 95.25 37 HIS B C 1
ATOM 870 O O . HIS B 1 37 ? 12.609 -0.51 9.43 1 95.25 37 HIS B O 1
ATOM 876 N N . ALA B 1 38 ? 10.68 -1.276 8.695 1 95.94 38 ALA B N 1
ATOM 877 C CA . ALA B 1 38 ? 10.039 -1.224 10.008 1 95.94 38 ALA B CA 1
ATOM 878 C C . ALA B 1 38 ? 8.984 -2.314 10.141 1 95.94 38 ALA B C 1
ATOM 880 O O . ALA B 1 38 ? 7.82 -2.029 10.438 1 95.94 38 ALA B O 1
ATOM 881 N N . PRO B 1 39 ? 9.359 -3.6 9.938 1 95.19 39 PRO B N 1
ATOM 882 C CA . PRO B 1 39 ? 8.391 -4.691 9.875 1 95.19 39 PRO B CA 1
ATOM 883 C C . PRO B 1 39 ? 7.648 -4.898 11.195 1 95.19 39 PRO B C 1
ATOM 885 O O . PRO B 1 39 ? 6.559 -5.48 11.219 1 95.19 39 PRO B O 1
ATOM 888 N N . GLY B 1 40 ? 7.984 -4.352 12.281 1 95.81 40 GLY B N 1
ATOM 889 C CA . GLY B 1 40 ? 7.348 -4.527 13.57 1 95.81 40 GLY B CA 1
ATOM 890 C C . GLY B 1 40 ? 6.508 -3.336 13.992 1 95.81 40 GLY B C 1
ATOM 891 O O . GLY B 1 40 ? 6.008 -3.287 15.117 1 95.81 40 GLY B O 1
ATOM 892 N N . ASN B 1 41 ? 6.379 -2.404 13.047 1 96.19 41 ASN B N 1
ATOM 893 C CA . ASN B 1 41 ? 5.742 -1.15 13.43 1 96.19 41 ASN B CA 1
ATOM 894 C C . ASN B 1 41 ? 4.34 -1.027 12.836 1 96.19 41 ASN B C 1
ATOM 896 O O . ASN B 1 41 ? 3.729 0.039 12.898 1 96.19 41 ASN B O 1
ATOM 900 N N . CYS B 1 42 ? 3.861 -2.168 12.281 1 97.44 42 CYS B N 1
ATOM 901 C CA . CYS B 1 42 ? 2.484 -2.109 11.805 1 97.44 42 CYS B CA 1
ATOM 902 C C . CYS B 1 42 ? 1.509 -2.025 12.977 1 97.44 42 CYS B C 1
ATOM 904 O O . CYS B 1 42 ? 1.739 -2.625 14.023 1 97.44 42 CYS B O 1
ATOM 906 N N . CYS B 1 43 ? 0.473 -1.187 12.703 1 96.88 43 CYS B N 1
ATOM 907 C CA . CYS B 1 43 ? -0.59 -1.117 13.703 1 96.88 43 CYS B CA 1
ATOM 908 C C . CYS B 1 43 ? -1.174 -2.498 13.977 1 96.88 43 CYS B C 1
ATOM 910 O O . CYS B 1 43 ? -0.947 -3.436 13.211 1 96.88 43 CYS B O 1
ATOM 912 N N . SER B 1 44 ? -1.979 -2.484 15.109 1 92.12 44 SER B N 1
ATOM 913 C CA . SER B 1 44 ? -2.559 -3.746 15.555 1 92.12 44 SER B CA 1
ATOM 914 C C . SER B 1 44 ? -3.477 -4.34 14.492 1 92.12 44 SER B C 1
ATOM 916 O O . SER B 1 44 ? -4.055 -3.607 13.68 1 92.12 44 SER B O 1
ATOM 918 N N . ASP B 1 45 ? -3.617 -5.656 14.297 1 93.94 45 ASP B N 1
ATOM 919 C CA . ASP B 1 45 ? -4.445 -6.453 13.398 1 93.94 45 ASP B CA 1
ATOM 920 C C . ASP B 1 45 ? -3.803 -6.57 12.016 1 93.94 45 ASP B C 1
ATOM 922 O O . ASP B 1 45 ? -4.336 -7.242 11.133 1 93.94 45 ASP B O 1
ATOM 926 N N . LEU B 1 46 ? -2.707 -5.805 11.953 1 97.12 46 LEU B N 1
ATOM 927 C CA . LEU B 1 46 ? -1.979 -5.852 10.688 1 97.12 46 LEU B CA 1
ATOM 928 C C . LEU B 1 46 ? -0.703 -6.676 10.828 1 97.12 46 LEU B C 1
ATOM 930 O O . LEU B 1 46 ? -0.241 -6.93 11.945 1 97.12 46 LEU B O 1
ATOM 934 N N . VAL B 1 47 ? -0.241 -7.164 9.773 1 97.56 47 VAL B N 1
ATOM 935 C CA . VAL B 1 47 ? 1.04 -7.855 9.68 1 97.56 47 VAL B CA 1
ATOM 936 C C . VAL B 1 47 ? 1.871 -7.254 8.547 1 97.56 47 VAL B C 1
ATOM 938 O O . VAL B 1 47 ? 1.32 -6.73 7.574 1 97.56 47 VAL B O 1
ATOM 941 N N . CYS B 1 48 ? 3.145 -7.215 8.766 1 97.44 48 CYS B N 1
ATOM 942 C CA . CYS B 1 48 ? 4.035 -6.809 7.684 1 97.44 48 CYS B CA 1
ATOM 943 C C . CYS B 1 48 ? 4.281 -7.961 6.719 1 97.44 48 CYS B C 1
ATOM 945 O O . CYS B 1 48 ? 4.984 -8.914 7.047 1 97.44 48 CYS B O 1
ATOM 947 N N . ASP B 1 49 ? 3.699 -7.918 5.496 1 96.75 49 ASP B N 1
ATOM 948 C CA . ASP B 1 49 ? 3.826 -8.938 4.461 1 96.75 49 ASP B CA 1
ATOM 949 C C . ASP B 1 49 ? 4.617 -8.422 3.266 1 96.75 49 ASP B C 1
ATOM 951 O O . ASP B 1 49 ? 4.469 -7.258 2.873 1 96.75 49 ASP B O 1
ATOM 955 N N . CYS B 1 50 ? 5.406 -9.312 2.766 1 97.62 50 CYS B N 1
ATOM 956 C CA . CYS B 1 50 ? 6.324 -8.875 1.719 1 97.62 50 CYS B CA 1
ATOM 957 C C . CYS B 1 50 ? 5.934 -9.469 0.369 1 97.62 50 CYS B C 1
ATOM 959 O O . CYS B 1 50 ? 5.422 -10.586 0.3 1 97.62 50 CYS B O 1
ATOM 961 N N . TYR B 1 51 ? 6.258 -8.727 -0.594 1 97.12 51 TYR B N 1
ATOM 962 C CA . TYR B 1 51 ? 6.051 -9.086 -1.992 1 97.12 51 TYR B CA 1
ATOM 963 C C . TYR B 1 51 ? 7.297 -8.805 -2.82 1 97.12 51 TYR B C 1
ATOM 965 O O . TYR B 1 51 ? 7.93 -7.754 -2.668 1 97.12 51 TYR B O 1
ATOM 973 N N . GLY B 1 52 ? 7.605 -9.812 -3.676 1 97.31 52 GLY B N 1
ATOM 974 C CA . GLY B 1 52 ? 8.648 -9.547 -4.652 1 97.31 52 GLY B CA 1
ATOM 975 C C . GLY B 1 52 ? 8.203 -8.625 -5.77 1 97.31 52 GLY B C 1
ATOM 976 O O . GLY B 1 52 ? 7.043 -8.656 -6.184 1 97.31 52 GLY B O 1
ATOM 977 N N . ARG B 1 53 ? 9.117 -7.773 -6.172 1 96.44 53 ARG B N 1
ATOM 978 C CA . ARG B 1 53 ? 8.883 -6.887 -7.305 1 96.44 53 ARG B CA 1
ATOM 979 C C . ARG B 1 53 ? 9.555 -7.43 -8.57 1 96.44 53 ARG B C 1
ATOM 981 O O . ARG B 1 53 ? 10.734 -7.781 -8.547 1 96.44 53 ARG B O 1
ATOM 988 N N . TYR B 1 54 ? 8.75 -7.477 -9.594 1 97.12 54 TYR B N 1
ATOM 989 C CA . TYR B 1 54 ? 9.25 -8.055 -10.836 1 97.12 54 TYR B CA 1
ATOM 990 C C . TYR B 1 54 ? 9.039 -7.109 -12.008 1 97.12 54 TYR B C 1
ATOM 992 O O . TYR B 1 54 ? 7.992 -6.457 -12.109 1 97.12 54 TYR B O 1
ATOM 1000 N N . LYS B 1 55 ? 10.016 -7.035 -12.797 1 96.25 55 LYS B N 1
ATOM 1001 C CA . LYS B 1 55 ? 9.938 -6.305 -14.055 1 96.25 55 LYS B CA 1
ATOM 1002 C C . LYS B 1 55 ? 10.555 -7.109 -15.195 1 96.25 55 LYS B C 1
ATOM 1004 O O . LYS B 1 55 ? 11.664 -7.621 -15.07 1 96.25 55 LYS B O 1
ATOM 1009 N N . SER B 1 56 ? 9.766 -7.234 -16.297 1 95.69 56 SER B N 1
ATOM 1010 C CA . SER B 1 56 ? 10.227 -7.992 -17.453 1 95.69 56 SER B CA 1
ATOM 1011 C C . SER B 1 56 ? 10.664 -9.398 -17.047 1 95.69 56 SER B C 1
ATOM 1013 O O . SER B 1 56 ? 11.695 -9.891 -17.516 1 95.69 56 SER B O 1
ATOM 1015 N N . GLY B 1 57 ? 9.953 -10.039 -16 1 93.31 57 GLY B N 1
ATOM 1016 C CA . GLY B 1 57 ? 10.188 -11.414 -15.602 1 93.31 57 GLY B CA 1
ATOM 1017 C C . GLY B 1 57 ? 11.281 -11.562 -14.555 1 93.31 57 GLY B C 1
ATOM 1018 O O . GLY B 1 57 ? 11.492 -12.648 -14.016 1 93.31 57 GLY B O 1
ATOM 1019 N N . ALA B 1 58 ? 11.984 -10.453 -14.312 1 97.5 58 ALA B N 1
ATOM 1020 C CA . ALA B 1 58 ? 13.086 -10.508 -13.352 1 97.5 58 ALA B CA 1
ATOM 1021 C C . ALA B 1 58 ? 12.727 -9.797 -12.055 1 97.5 58 ALA B C 1
ATOM 1023 O O . ALA B 1 58 ? 12.102 -8.734 -12.078 1 97.5 58 ALA B O 1
ATOM 1024 N N . GLN B 1 59 ? 13.188 -10.453 -11.008 1 96.19 59 GLN B N 1
ATOM 1025 C CA . GLN B 1 59 ? 12.984 -9.789 -9.719 1 96.19 59 GLN B CA 1
ATOM 1026 C C . GLN B 1 59 ? 13.883 -8.562 -9.586 1 96.19 59 GLN B C 1
ATOM 1028 O O . GLN B 1 59 ? 15.094 -8.656 -9.781 1 96.19 59 GLN B O 1
ATOM 1033 N N . ILE B 1 60 ? 13.305 -7.465 -9.234 1 97.44 60 ILE B N 1
ATOM 1034 C CA . ILE B 1 60 ? 14.07 -6.227 -9.141 1 97.44 60 ILE B CA 1
ATOM 1035 C C . ILE B 1 60 ? 14.125 -5.766 -7.684 1 97.44 60 ILE B C 1
ATOM 1037 O O . ILE B 1 60 ? 14.797 -4.785 -7.359 1 97.44 60 ILE B O 1
ATOM 1041 N N . GLY B 1 61 ? 13.375 -6.371 -6.816 1 96.38 61 GLY B N 1
ATOM 1042 C CA . GLY B 1 61 ? 13.375 -5.996 -5.41 1 96.38 61 GLY B CA 1
ATOM 1043 C C . GLY B 1 61 ? 12.195 -6.555 -4.641 1 96.38 61 GLY B C 1
ATOM 1044 O O . GLY B 1 61 ? 11.562 -7.523 -5.074 1 96.38 61 GLY B O 1
ATOM 1045 N N . ARG B 1 62 ? 12.07 -6.098 -3.504 1 95.75 62 ARG B N 1
ATOM 1046 C CA . ARG B 1 62 ? 10.938 -6.457 -2.658 1 95.75 62 ARG B CA 1
ATOM 1047 C C . ARG B 1 62 ? 10.438 -5.25 -1.876 1 95.75 62 ARG B C 1
ATOM 1049 O O . ARG B 1 62 ? 11.156 -4.27 -1.7 1 95.75 62 ARG B O 1
ATOM 1056 N N . ASN B 1 63 ? 9.195 -5.266 -1.672 1 96.38 63 ASN B N 1
ATOM 1057 C CA . ASN B 1 63 ? 8.555 -4.316 -0.766 1 96.38 63 ASN B CA 1
ATOM 1058 C C . ASN B 1 63 ? 7.57 -5.012 0.167 1 96.38 63 ASN B C 1
ATOM 1060 O O . ASN B 1 63 ? 6.977 -6.027 -0.198 1 96.38 63 ASN B O 1
ATOM 1064 N N . CYS B 1 64 ? 7.574 -4.414 1.349 1 98 64 CYS B N 1
ATOM 1065 C CA . CYS B 1 64 ? 6.656 -4.98 2.33 1 98 64 CYS B CA 1
ATOM 1066 C C . CYS B 1 64 ? 5.605 -3.959 2.75 1 98 64 CYS B C 1
ATOM 1068 O O . CYS B 1 64 ? 5.879 -2.758 2.779 1 98 64 CYS B O 1
ATOM 1070 N N . PHE B 1 65 ? 4.441 -4.449 3.027 1 97.62 65 PHE B N 1
ATOM 1071 C CA . PHE B 1 65 ? 3.312 -3.594 3.377 1 97.62 65 PHE B CA 1
ATOM 1072 C C . PHE B 1 65 ? 2.629 -4.09 4.645 1 97.62 65 PHE B C 1
ATOM 1074 O O . PHE B 1 65 ? 2.58 -5.297 4.898 1 97.62 65 PHE B O 1
ATOM 1081 N N . CYS B 1 66 ? 2.229 -3.066 5.41 1 97.94 66 CYS B N 1
ATOM 1082 C CA . CYS B 1 66 ? 1.309 -3.443 6.477 1 97.94 66 CYS B CA 1
ATOM 1083 C C . CYS B 1 66 ? -0.052 -3.832 5.91 1 97.94 66 CYS B C 1
ATOM 1085 O O . CYS B 1 66 ? -0.75 -2.996 5.332 1 97.94 66 CYS B O 1
ATOM 1087 N N . LEU B 1 67 ? -0.373 -5.098 6.094 1 97.94 67 LEU B N 1
ATOM 1088 C CA . LEU B 1 67 ? -1.609 -5.633 5.535 1 97.94 67 LEU B CA 1
ATOM 1089 C C . LEU B 1 67 ? -2.4 -6.395 6.594 1 97.94 67 LEU B C 1
ATOM 1091 O O . LEU B 1 67 ? -1.835 -6.852 7.59 1 97.94 67 LEU B O 1
ATOM 1095 N N . GLN B 1 68 ? -3.672 -6.516 6.355 1 97.12 68 GLN B N 1
ATOM 1096 C CA . GLN B 1 68 ? -4.527 -7.281 7.254 1 97.12 68 GLN B CA 1
ATOM 1097 C C . GLN B 1 68 ? -4.031 -8.719 7.398 1 97.12 68 GLN B C 1
ATOM 1099 O O . GLN B 1 68 ? -3.734 -9.375 6.402 1 97.12 68 GLN B O 1
ATOM 1104 N N . LYS B 1 69 ? -3.971 -9.117 8.672 1 96.19 69 LYS B N 1
ATOM 1105 C CA . LYS B 1 69 ? -3.539 -10.484 8.945 1 96.19 69 LYS B CA 1
ATOM 1106 C C . LYS B 1 69 ? -4.398 -11.492 8.188 1 96.19 69 LYS B C 1
ATOM 1108 O O . LYS B 1 69 ? -5.629 -11.406 8.211 1 96.19 69 LYS B O 1
ATOM 1113 N N . GLY B 1 70 ? -3.75 -12.375 7.484 1 94.69 70 GLY B N 1
ATOM 1114 C CA . GLY B 1 70 ? -4.453 -13.461 6.809 1 94.69 70 GLY B CA 1
ATOM 1115 C C . GLY B 1 70 ? -4.906 -13.094 5.41 1 94.69 70 GLY B C 1
ATOM 1116 O O . GLY B 1 70 ? -5.434 -13.938 4.68 1 94.69 70 GLY B O 1
ATOM 1117 N N . VAL B 1 71 ? -4.754 -11.875 5.027 1 95.81 71 VAL B N 1
ATOM 1118 C CA . VAL B 1 71 ? -5.164 -11.453 3.693 1 95.81 71 VAL B CA 1
ATOM 1119 C C . VAL B 1 71 ? -3.953 -11.438 2.762 1 95.81 71 VAL B C 1
ATOM 1121 O O . VAL B 1 71 ? -2.908 -10.875 3.098 1 95.81 71 VAL B O 1
ATOM 1124 N N . ILE B 1 72 ? -4.156 -12.102 1.652 1 96 72 ILE B N 1
ATOM 1125 C CA . ILE B 1 72 ? -3.092 -12.172 0.654 1 96 72 ILE B CA 1
ATOM 1126 C C . ILE B 1 72 ? -3.527 -11.438 -0.613 1 96 72 ILE B C 1
ATOM 1128 O O . ILE B 1 72 ? -4.707 -11.438 -0.964 1 96 72 ILE B O 1
ATOM 1132 N N . TYR B 1 73 ? -2.609 -10.805 -1.241 1 95.94 73 TYR B N 1
ATOM 1133 C CA . TYR B 1 73 ? -2.865 -10.07 -2.477 1 95.94 73 TYR B CA 1
ATOM 1134 C C . TYR B 1 73 ? -2.26 -10.797 -3.674 1 95.94 73 TYR B C 1
ATOM 1136 O O . TYR B 1 73 ? -1.098 -11.203 -3.639 1 95.94 73 TYR B O 1
ATOM 1144 N N . LYS B 1 74 ? -3.109 -10.953 -4.746 1 94.94 74 LYS B N 1
ATOM 1145 C CA . LYS B 1 74 ? -2.666 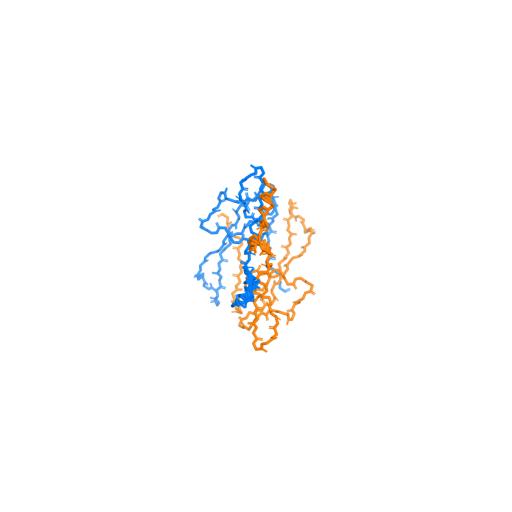-11.547 -6.004 1 94.94 74 LYS B CA 1
ATOM 1146 C C . LYS B 1 74 ? -3.029 -10.656 -7.191 1 94.94 74 LYS B C 1
ATOM 1148 O O . LYS B 1 74 ? -4.152 -10.148 -7.273 1 94.94 74 LYS B O 1
ATOM 1153 N N . ARG B 1 75 ? -1.969 -10.406 -8.008 1 92.88 75 ARG B N 1
ATOM 1154 C CA . ARG B 1 75 ? -2.213 -9.539 -9.156 1 92.88 75 ARG B CA 1
ATOM 1155 C C . ARG B 1 75 ? -3.371 -10.055 -10 1 92.88 75 ARG B C 1
ATOM 1157 O O . ARG B 1 75 ? -3.48 -11.266 -10.234 1 92.88 75 ARG B O 1
ATOM 1164 N N . GLU B 1 76 ? -4.227 -9.047 -10.32 1 84.38 76 GLU B N 1
ATOM 1165 C CA . GLU B 1 76 ? -5.305 -9.422 -11.234 1 84.38 76 GLU B CA 1
ATOM 1166 C C . GLU B 1 76 ? -4.891 -9.227 -12.688 1 84.38 76 GLU B C 1
ATOM 1168 O O . GLU B 1 76 ? -4.105 -8.328 -13 1 84.38 76 GLU B O 1
ATOM 1173 N N . ASN B 1 77 ? -4.984 -10.188 -13.586 1 66.56 77 ASN B N 1
ATOM 1174 C CA . ASN B 1 77 ? -4.762 -10.094 -15.023 1 66.56 77 ASN B CA 1
ATOM 1175 C C . ASN B 1 77 ? -5.984 -9.531 -15.742 1 66.56 77 ASN B C 1
ATOM 1177 O O . ASN B 1 77 ? -7.113 -9.711 -15.289 1 66.56 77 ASN B O 1
#